Protein AF-A0A377AXY1-F1 (afdb_monomer)

Solvent-accessible surface area (backbone atoms only — not comparable to full-atom values): 5925 Å² total; per-residue (Å²): 133,84,87,82,82,67,84,55,96,69,80,60,74,73,62,68,67,60,55,51,49,52,62,68,30,49,65,33,31,95,78,68,74,38,26,69,90,73,54,52,79,83,34,71,72,44,44,50,55,53,52,48,53,51,48,53,53,29,64,76,68,67,57,58,88,92,60,84,88,80,94,72,82,66,57,80,70,44,55,72,69,60,83,68,80,83,83,82,127

Radius of gyration: 17.71 Å; Cα contacts (8 Å, |Δi|>4): 34; chains: 1; bounding box: 49×32×41 Å

Foldseek 3Di:
DDDDAFPDPPPTDDDPVVVVVCVVCQCPPPNPNHGPVPDDCPDPVNVVVVVVVVVVVCVVVVPDPPDDDDDDPPPPVNVVPVPPPPPDD

pLDDT: mean 90.66, std 13.61, range [38.81, 98.19]

Organism: Escherichia coli (NCBI:txid562)

Structure (mmCIF, N/CA/C/O backbone):
data_AF-A0A377AXY1-F1
#
_entry.id   AF-A0A377AXY1-F1
#
loop_
_atom_site.group_PDB
_atom_site.id
_atom_site.type_symbol
_atom_site.label_atom_id
_atom_site.label_alt_id
_atom_site.label_comp_id
_atom_site.label_asym_id
_atom_site.label_entity_id
_atom_site.label_seq_id
_atom_site.pdbx_PDB_ins_code
_atom_site.Cartn_x
_atom_site.Cartn_y
_atom_site.Cartn_z
_atom_site.occupancy
_atom_site.B_iso_or_equiv
_atom_site.auth_seq_id
_atom_site.aut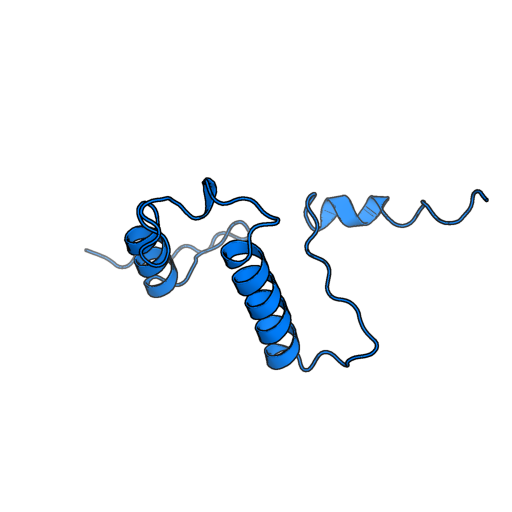h_comp_id
_atom_site.auth_asym_id
_atom_site.auth_atom_id
_atom_site.pdbx_PDB_model_num
ATOM 1 N N . MET A 1 1 ? -26.476 -10.812 3.626 1.00 61.44 1 MET A N 1
ATOM 2 C CA . MET A 1 1 ? -26.442 -9.831 2.517 1.00 61.44 1 MET A CA 1
ATOM 3 C C . MET A 1 1 ? -25.780 -10.492 1.320 1.00 61.44 1 MET A C 1
ATOM 5 O O . MET A 1 1 ? -24.923 -11.338 1.536 1.00 61.44 1 MET A O 1
ATOM 9 N N . ALA A 1 2 ? -26.195 -10.167 0.094 1.00 75.56 2 ALA A N 1
ATOM 10 C CA . ALA A 1 2 ? -25.565 -10.706 -1.111 1.00 75.56 2 ALA A CA 1
ATOM 11 C C . ALA A 1 2 ? -24.139 -10.153 -1.267 1.00 75.56 2 ALA A C 1
ATOM 13 O O . ALA A 1 2 ? -23.902 -8.976 -0.994 1.00 75.56 2 ALA A O 1
ATOM 14 N N . GLN A 1 3 ? -23.201 -10.998 -1.692 1.00 80.75 3 GLN A N 1
ATOM 15 C CA . GLN A 1 3 ? -21.842 -10.575 -2.015 1.00 80.75 3 GLN A CA 1
ATOM 16 C C . GLN A 1 3 ? -21.880 -9.704 -3.278 1.00 80.75 3 GLN A C 1
ATOM 18 O O . GLN A 1 3 ? -22.322 -10.154 -4.334 1.00 80.75 3 GLN A O 1
ATOM 23 N N . ILE A 1 4 ? -21.451 -8.447 -3.162 1.00 90.12 4 ILE A N 1
ATOM 24 C CA . ILE A 1 4 ? -21.353 -7.523 -4.296 1.00 90.12 4 ILE A CA 1
ATOM 25 C C . ILE A 1 4 ? -20.017 -7.775 -4.996 1.00 90.12 4 ILE A C 1
ATOM 27 O O . ILE A 1 4 ? -18.963 -7.694 -4.366 1.00 90.12 4 ILE A O 1
ATOM 31 N N . PHE A 1 5 ? -20.061 -8.051 -6.297 1.00 90.94 5 PHE A N 1
ATOM 32 C CA . PHE A 1 5 ? -18.871 -8.187 -7.133 1.00 90.94 5 PHE A CA 1
ATOM 33 C C . PHE A 1 5 ? -18.641 -6.891 -7.908 1.00 90.94 5 PHE A C 1
ATOM 35 O O . PHE A 1 5 ? -19.429 -6.533 -8.784 1.00 90.94 5 PHE A O 1
ATOM 42 N N . ASN A 1 6 ? -17.572 -6.173 -7.563 1.00 94.00 6 ASN A N 1
ATOM 43 C CA . ASN A 1 6 ? -17.187 -4.941 -8.240 1.00 94.00 6 ASN A CA 1
ATOM 44 C C . ASN A 1 6 ? -16.164 -5.241 -9.352 1.00 94.00 6 ASN A C 1
ATOM 46 O O . ASN A 1 6 ? -15.015 -5.565 -9.065 1.00 94.00 6 ASN A O 1
ATOM 50 N N . PHE A 1 7 ? -16.588 -5.089 -10.611 1.00 95.12 7 PHE A N 1
ATOM 51 C CA . PHE A 1 7 ? -15.772 -5.308 -11.815 1.00 95.12 7 PHE A CA 1
ATOM 52 C C . PHE A 1 7 ? -15.244 -4.005 -12.454 1.00 95.12 7 PHE A C 1
ATOM 54 O O . PHE A 1 7 ? -14.955 -3.974 -13.649 1.00 95.12 7 PHE A O 1
ATOM 61 N N . SER A 1 8 ? -15.148 -2.904 -11.703 1.00 96.50 8 SER A N 1
ATOM 62 C CA . SER A 1 8 ? -14.566 -1.653 -12.209 1.00 96.50 8 SER A CA 1
ATOM 63 C C . SER A 1 8 ? -13.116 -1.827 -12.682 1.00 96.50 8 SER A C 1
ATOM 65 O O . SER A 1 8 ? -12.328 -2.551 -12.079 1.00 96.50 8 SER A O 1
ATOM 67 N N . SER A 1 9 ? -12.741 -1.101 -13.739 1.00 95.06 9 SER A N 1
ATOM 68 C CA . SER A 1 9 ? -11.418 -1.178 -14.378 1.00 95.06 9 SER A CA 1
ATOM 69 C C . SER A 1 9 ? -10.331 -0.312 -13.722 1.00 95.06 9 SER A C 1
ATOM 71 O O . SER A 1 9 ? -9.211 -0.267 -14.224 1.00 95.06 9 SER A O 1
ATOM 73 N N . GLY A 1 10 ? -10.650 0.421 -12.649 1.00 92.31 10 GLY A N 1
ATOM 74 C CA . GLY A 1 10 ? -9.742 1.369 -11.997 1.00 92.31 10 GLY A CA 1
ATOM 75 C C . GLY A 1 10 ? -10.440 2.677 -11.581 1.00 92.31 10 GLY A C 1
ATOM 76 O O . GLY A 1 10 ? -10.907 3.396 -12.466 1.00 92.31 10 GLY A O 1
ATOM 77 N N . PRO A 1 11 ? -10.485 3.030 -10.277 1.00 94.06 11 PRO A N 1
ATOM 78 C CA . PRO A 1 11 ? -10.152 2.183 -9.124 1.00 94.06 11 PRO A CA 1
ATOM 79 C C . PRO A 1 11 ? -10.930 0.853 -9.122 1.00 94.06 11 PRO A C 1
ATOM 81 O O .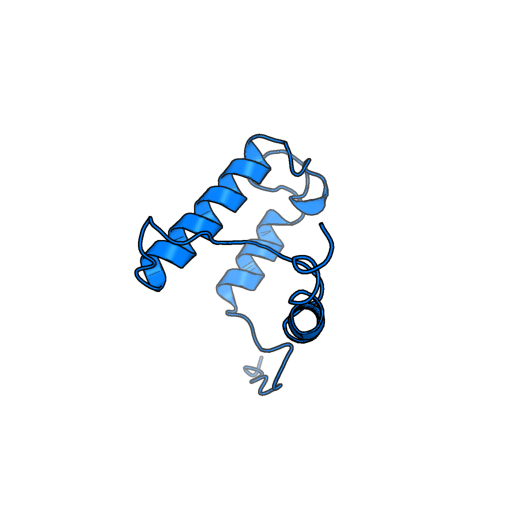 PRO A 1 11 ? -11.962 0.734 -9.780 1.00 94.06 11 PRO A O 1
ATOM 84 N N . ALA A 1 12 ? -10.409 -0.158 -8.424 1.00 95.12 12 ALA A N 1
ATOM 85 C CA . ALA A 1 12 ? -10.914 -1.535 -8.451 1.00 95.12 12 ALA A CA 1
ATOM 86 C C . ALA A 1 12 ? -11.192 -2.078 -7.037 1.00 95.12 12 ALA A C 1
ATOM 88 O O . ALA A 1 12 ? -10.935 -1.408 -6.036 1.00 95.12 12 ALA A O 1
ATOM 89 N N . MET A 1 13 ? -11.751 -3.288 -6.960 1.00 95.31 13 MET A N 1
ATOM 90 C CA . MET A 1 13 ? -12.099 -3.950 -5.701 1.00 95.31 13 MET A CA 1
ATOM 91 C C . MET A 1 13 ? -10.853 -4.299 -4.871 1.00 95.31 13 MET A C 1
ATOM 93 O O . MET A 1 13 ? -9.912 -4.894 -5.390 1.00 95.31 13 MET A O 1
ATOM 97 N N . LEU A 1 14 ? -10.876 -3.976 -3.574 1.00 95.38 14 LEU A N 1
ATOM 98 C CA . LEU A 1 14 ? -9.872 -4.418 -2.599 1.00 95.38 14 LEU A CA 1
ATOM 99 C C . LEU A 1 14 ? -10.340 -5.684 -1.858 1.00 95.38 14 LEU A C 1
ATOM 101 O O . LEU A 1 14 ? -11.551 -5.879 -1.701 1.00 95.38 14 LEU A O 1
ATOM 105 N N . PRO A 1 15 ? -9.417 -6.527 -1.356 1.00 95.12 15 PRO A N 1
ATOM 106 C CA . PRO A 1 15 ? -9.767 -7.645 -0.484 1.00 95.12 15 PRO A CA 1
ATOM 107 C C . PRO A 1 15 ? -10.505 -7.175 0.779 1.00 95.12 15 PRO A C 1
ATOM 109 O O . PRO A 1 15 ? -10.102 -6.204 1.422 1.00 95.12 15 PRO A O 1
ATOM 112 N N . ALA A 1 16 ? -11.569 -7.886 1.163 1.00 94.50 16 ALA A N 1
ATOM 113 C CA . ALA A 1 16 ? -12.417 -7.500 2.294 1.00 94.50 16 ALA A CA 1
ATOM 114 C C . ALA A 1 16 ? -11.653 -7.450 3.630 1.00 94.50 16 ALA A C 1
ATOM 116 O O . ALA A 1 16 ? -11.887 -6.546 4.429 1.00 94.50 16 ALA A O 1
ATOM 117 N N . GLU A 1 17 ? -10.711 -8.372 3.847 1.00 97.00 17 GLU A N 1
ATOM 118 C CA . GLU A 1 17 ? -9.900 -8.404 5.072 1.00 97.00 17 GLU A CA 1
ATOM 119 C C . GLU A 1 17 ? -8.988 -7.174 5.199 1.00 97.00 17 GLU A C 1
ATOM 121 O O . GLU A 1 17 ? -8.868 -6.620 6.286 1.00 97.00 17 GLU A O 1
ATOM 126 N N . VAL A 1 18 ? -8.441 -6.667 4.086 1.00 96.50 18 VAL A N 1
ATOM 127 C CA . VAL A 1 18 ? -7.614 -5.444 4.084 1.00 96.50 18 VAL A CA 1
ATOM 128 C C . VAL A 1 18 ? -8.456 -4.223 4.456 1.00 96.50 18 VAL A C 1
ATOM 130 O O . VAL A 1 18 ? -8.047 -3.410 5.281 1.00 96.50 18 VAL A O 1
ATOM 133 N N . LEU A 1 19 ? -9.664 -4.106 3.892 1.00 96.56 19 LEU A N 1
ATOM 134 C CA . LEU A 1 19 ? -10.590 -3.021 4.237 1.00 96.56 19 LEU A CA 1
ATOM 135 C C . LEU A 1 19 ? -11.002 -3.072 5.711 1.00 96.56 19 LEU A C 1
ATOM 137 O O . LEU A 1 19 ? -11.089 -2.034 6.365 1.00 96.56 19 LEU A O 1
ATOM 141 N N . LYS A 1 20 ? -11.250 -4.275 6.233 1.00 97.19 20 LYS A N 1
ATOM 142 C CA . LYS A 1 20 ? -11.612 -4.494 7.633 1.00 97.19 20 LYS A CA 1
ATOM 143 C C . LYS A 1 20 ? -10.471 -4.113 8.576 1.00 97.19 20 LYS A C 1
ATOM 145 O O . LYS A 1 20 ? -10.729 -3.429 9.562 1.00 97.19 20 LYS A O 1
ATOM 150 N N . GLN A 1 21 ? -9.236 -4.495 8.260 1.00 96.88 21 GLN A N 1
ATOM 151 C CA . GLN A 1 21 ? -8.064 -4.104 9.041 1.00 96.88 21 GLN A CA 1
ATOM 152 C C . GLN A 1 21 ? -7.873 -2.581 9.028 1.00 96.88 21 GLN A C 1
ATOM 154 O O . GLN A 1 21 ? -7.823 -1.957 10.085 1.00 96.88 21 GLN A O 1
ATOM 159 N N . ALA A 1 22 ? -7.882 -1.962 7.843 1.00 96.94 22 ALA A N 1
ATOM 160 C CA . ALA A 1 22 ? -7.750 -0.513 7.715 1.00 96.94 22 ALA A CA 1
ATOM 161 C C . ALA A 1 22 ? -8.851 0.234 8.484 1.00 96.94 22 ALA A C 1
ATOM 163 O O . ALA A 1 22 ? -8.580 1.251 9.113 1.00 96.94 22 ALA A O 1
ATOM 164 N N . GLN A 1 23 ? -10.089 -0.277 8.479 1.00 97.81 23 GLN A N 1
ATOM 165 C CA . GLN A 1 23 ? -11.190 0.278 9.267 1.00 97.81 23 GLN A CA 1
ATOM 166 C C . GLN A 1 23 ? -10.929 0.195 10.778 1.00 97.81 23 GLN A C 1
ATOM 168 O O . GLN A 1 23 ? -11.233 1.152 11.491 1.00 97.81 23 GLN A O 1
ATOM 173 N N . GLN A 1 24 ? -10.414 -0.936 11.264 1.00 97.56 24 GLN A N 1
ATOM 174 C CA . GLN A 1 24 ? -10.132 -1.157 12.685 1.00 97.56 24 GLN A CA 1
ATOM 175 C C . GLN A 1 24 ? -9.021 -0.233 13.193 1.00 97.56 24 GLN A C 1
ATOM 177 O O . GLN A 1 24 ? -9.155 0.342 14.270 1.00 97.56 24 GLN A O 1
ATOM 182 N N . GLU A 1 25 ? -7.973 -0.042 12.396 1.00 96.94 25 GLU A N 1
ATOM 183 C CA . GLU A 1 25 ? -6.791 0.747 12.762 1.00 96.94 25 GLU A CA 1
ATOM 184 C C . GLU A 1 25 ? -6.929 2.243 12.428 1.00 96.94 25 GLU A C 1
ATOM 186 O O . GLU A 1 25 ? -6.097 3.052 12.829 1.00 96.94 25 GLU A O 1
ATOM 191 N N . LEU A 1 26 ? -7.985 2.656 11.711 1.00 97.06 26 LEU A N 1
ATOM 192 C CA . LEU A 1 26 ? -8.090 4.009 11.148 1.00 97.06 26 LEU A CA 1
ATOM 193 C C . LEU A 1 26 ? -7.967 5.126 12.192 1.00 97.06 26 LEU A C 1
ATOM 195 O O . LEU A 1 26 ? -7.436 6.192 11.884 1.00 97.06 26 LEU A O 1
ATOM 199 N N . ARG A 1 27 ? -8.519 4.907 13.390 1.00 97.06 27 ARG A N 1
ATOM 200 C CA . ARG A 1 27 ? -8.549 5.891 14.487 1.00 97.06 27 ARG A CA 1
ATOM 201 C C . ARG A 1 27 ? -7.412 5.725 15.486 1.00 97.06 27 ARG A C 1
ATOM 203 O O . ARG A 1 27 ? -7.101 6.675 16.192 1.00 97.06 27 ARG A O 1
ATOM 210 N N . ASP A 1 28 ? -6.854 4.528 15.564 1.00 96.81 28 ASP A N 1
ATOM 211 C CA . ASP A 1 28 ? -5.767 4.194 16.468 1.00 96.81 28 ASP A CA 1
ATOM 212 C C . ASP A 1 28 ? -4.835 3.239 15.736 1.00 96.81 28 ASP A C 1
ATOM 214 O O . ASP A 1 28 ? -5.020 2.019 15.721 1.00 96.81 28 ASP A O 1
ATOM 218 N N . TRP A 1 29 ? -3.871 3.835 15.047 1.00 96.06 29 TRP A N 1
ATOM 219 C CA . TRP A 1 29 ? -2.919 3.089 14.259 1.00 96.06 29 TRP A CA 1
ATOM 220 C C . TRP A 1 29 ? -1.824 2.558 15.177 1.00 96.06 29 TRP A C 1
ATOM 222 O O . TRP A 1 29 ? -1.119 3.331 15.825 1.00 96.06 29 TRP A O 1
ATOM 232 N N . ASN A 1 30 ? -1.694 1.232 15.250 1.00 92.06 30 ASN A N 1
ATOM 233 C CA . ASN A 1 30 ? -0.685 0.536 16.054 1.00 92.06 30 ASN A CA 1
ATOM 234 C C . ASN A 1 30 ? -0.651 0.932 17.549 1.00 92.06 30 ASN A C 1
ATOM 236 O O . ASN A 1 30 ? 0.396 0.830 18.188 1.00 92.06 30 ASN A O 1
ATOM 240 N N . GLY A 1 31 ? -1.777 1.371 18.124 1.00 93.62 31 GLY A N 1
ATOM 241 C CA . GLY A 1 31 ? -1.862 1.766 19.536 1.00 93.62 31 GLY A CA 1
ATOM 242 C C . GLY A 1 31 ? -1.240 3.132 19.851 1.00 93.62 31 GLY A C 1
ATOM 243 O O . GLY A 1 31 ? -0.942 3.414 21.013 1.00 93.62 31 GLY A O 1
ATOM 244 N N . LEU A 1 32 ? -1.005 3.971 18.838 1.00 93.38 32 LEU A N 1
ATOM 245 C CA . LEU A 1 32 ? -0.445 5.318 18.994 1.00 93.38 32 LEU A CA 1
ATOM 246 C C . LEU A 1 32 ? -1.482 6.346 19.478 1.00 93.38 32 LEU A C 1
ATOM 248 O O . LEU A 1 32 ? -1.119 7.475 19.804 1.00 93.38 32 LEU A O 1
ATOM 252 N N . GLY A 1 33 ? -2.769 5.989 19.500 1.00 95.31 33 GLY A N 1
ATOM 253 C CA . GLY A 1 33 ? -3.868 6.898 19.824 1.00 95.31 33 GLY A CA 1
ATOM 254 C C . GLY A 1 33 ? -4.140 7.949 18.743 1.00 95.31 33 GLY A C 1
ATOM 255 O O . GLY A 1 33 ? -4.826 8.934 19.008 1.00 95.31 33 GLY A O 1
ATOM 256 N N . THR A 1 34 ? -3.591 7.760 17.542 1.00 95.81 34 THR A N 1
ATOM 257 C CA . THR A 1 34 ? -3.732 8.657 16.389 1.00 95.81 34 THR A CA 1
ATOM 258 C C . THR A 1 34 ? -3.849 7.843 15.102 1.00 95.81 34 THR A C 1
ATOM 260 O O . THR A 1 34 ? -3.418 6.690 15.038 1.00 95.81 34 THR A O 1
ATOM 263 N N . SER A 1 35 ? -4.440 8.428 14.065 1.00 96.81 35 SER A N 1
ATOM 264 C CA . SER A 1 35 ? -4.533 7.820 12.741 1.00 96.81 35 SER A CA 1
ATOM 265 C C . SER A 1 35 ? -3.179 7.795 12.031 1.00 96.81 35 SER A C 1
ATOM 267 O O . SER A 1 35 ? -2.390 8.730 12.147 1.00 96.81 35 SER A O 1
ATOM 269 N N . VAL A 1 36 ? -2.962 6.808 11.155 1.00 96.44 36 VAL A N 1
ATOM 270 C CA . VAL A 1 36 ? -1.838 6.811 10.196 1.00 96.44 36 VAL A CA 1
ATOM 271 C C . VAL A 1 36 ? -1.769 8.107 9.375 1.00 96.44 36 VAL A C 1
ATOM 273 O O . VAL A 1 36 ? -0.688 8.553 9.003 1.00 96.44 36 VAL A O 1
ATOM 276 N N . MET A 1 37 ? -2.917 8.748 9.130 1.00 96.75 37 MET A N 1
ATOM 277 C CA . MET A 1 37 ? -3.018 10.009 8.385 1.00 96.75 37 MET A CA 1
ATOM 278 C C . MET A 1 37 ? -2.517 11.233 9.168 1.00 96.75 37 MET A C 1
ATOM 280 O O . MET A 1 37 ? -2.308 12.289 8.577 1.00 96.75 37 MET A O 1
ATOM 284 N N . GLU A 1 38 ? -2.344 11.108 10.482 1.00 97.00 38 GLU A N 1
ATOM 285 C CA . GLU A 1 38 ? -1.892 12.1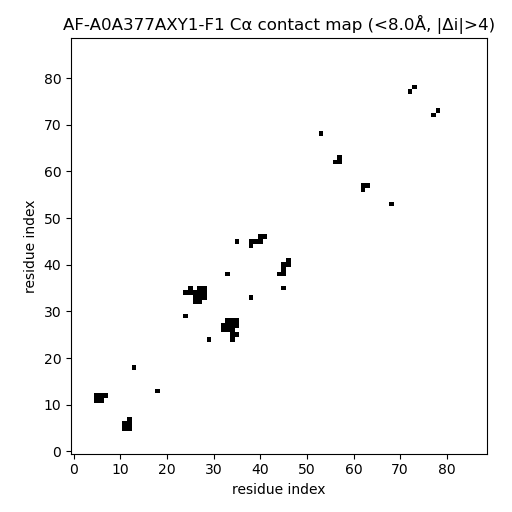75 11.382 1.00 97.00 38 GLU A CA 1
ATOM 286 C C . GLU A 1 38 ? -0.406 12.021 11.753 1.00 97.00 38 GLU A C 1
ATOM 288 O O . GLU A 1 38 ? 0.213 12.955 12.269 1.00 97.00 38 GLU A O 1
ATOM 293 N N . VAL A 1 39 ? 0.195 10.862 11.456 1.00 95.19 39 VAL A N 1
ATOM 294 C CA . VAL A 1 39 ? 1.610 10.592 11.721 1.00 95.19 39 VAL A CA 1
ATOM 295 C C . VAL A 1 39 ? 2.498 11.294 10.694 1.00 95.19 39 VAL A C 1
ATOM 297 O O . VAL A 1 39 ? 2.256 11.283 9.487 1.00 95.19 39 VAL A O 1
ATOM 300 N N . SER A 1 40 ? 3.584 11.899 11.178 1.00 96.06 40 SER A N 1
ATOM 301 C CA . SER A 1 40 ? 4.596 12.510 10.317 1.00 96.06 40 SER A CA 1
ATOM 302 C C . SER A 1 40 ? 5.218 11.476 9.379 1.00 96.06 40 SER A C 1
ATOM 304 O O . SER A 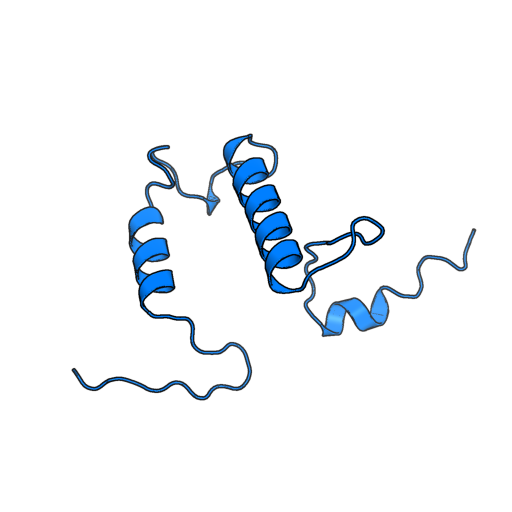1 40 ? 5.726 10.455 9.832 1.00 96.06 40 SER A O 1
ATOM 306 N N . HIS A 1 41 ? 5.321 11.805 8.090 1.00 95.12 41 HIS A N 1
ATOM 307 C CA . HIS A 1 41 ? 6.018 10.974 7.099 1.00 95.12 41 HIS A CA 1
ATOM 308 C C . HIS A 1 41 ? 7.519 10.768 7.389 1.00 95.12 41 HIS A C 1
ATOM 310 O O . HIS A 1 41 ? 8.166 9.937 6.760 1.00 95.12 41 HIS A O 1
ATOM 316 N N . ARG A 1 42 ? 8.095 11.552 8.310 1.00 96.12 42 ARG A N 1
ATOM 317 C CA . ARG A 1 42 ? 9.481 11.399 8.792 1.00 96.12 42 ARG A CA 1
ATOM 318 C C . ARG A 1 42 ? 9.560 10.724 10.162 1.00 96.12 42 ARG A C 1
ATOM 320 O O . ARG A 1 42 ? 10.655 10.566 10.692 1.00 96.12 42 ARG A O 1
ATOM 327 N N . GLY A 1 43 ? 8.413 10.419 10.768 1.00 95.38 43 GLY A N 1
ATOM 328 C CA . GLY A 1 43 ? 8.323 9.688 12.025 1.00 95.38 43 GLY A CA 1
ATOM 329 C C . GLY A 1 43 ? 8.791 8.250 11.842 1.00 95.38 43 GLY A C 1
ATOM 330 O O . GLY A 1 43 ? 8.683 7.687 10.751 1.00 95.38 43 GLY A O 1
ATOM 331 N N . 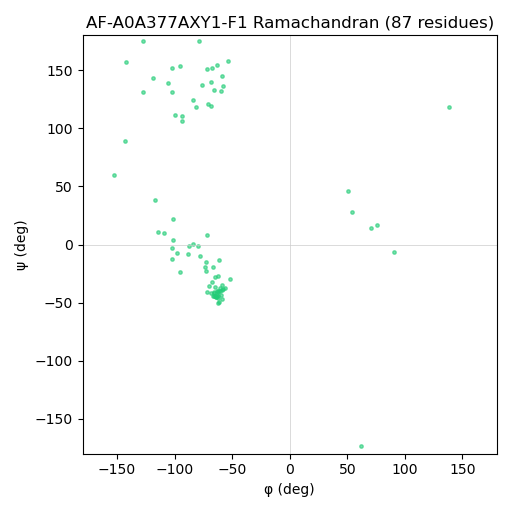LYS A 1 44 ? 9.314 7.656 12.915 1.00 95.75 44 LYS A N 1
ATOM 332 C CA . LYS A 1 44 ? 9.849 6.290 12.893 1.00 95.75 44 LYS A CA 1
ATOM 333 C C . LYS A 1 44 ? 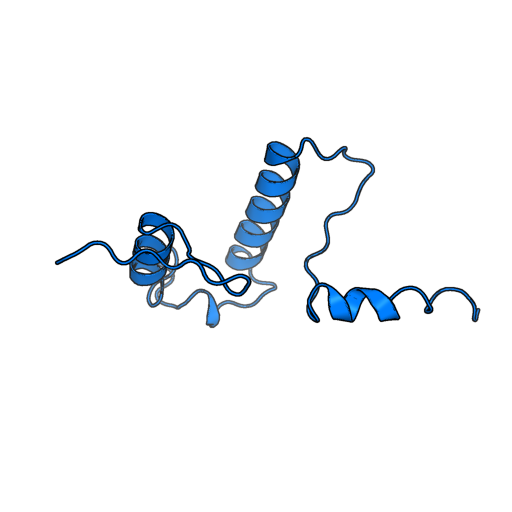8.780 5.286 12.460 1.00 95.75 44 LYS A C 1
ATOM 335 O O . LYS A 1 44 ? 9.063 4.378 11.692 1.00 95.75 44 LYS A O 1
ATOM 340 N N . GLU A 1 45 ? 7.559 5.494 12.929 1.00 94.00 45 GLU A N 1
ATOM 341 C CA . GLU A 1 45 ? 6.390 4.660 12.682 1.00 94.00 45 GLU A CA 1
ATOM 342 C C . GLU A 1 45 ? 6.017 4.665 11.194 1.00 94.00 45 GLU A C 1
ATOM 344 O O . GLU A 1 45 ? 5.803 3.609 10.602 1.00 94.00 45 GLU A O 1
ATOM 349 N N . PHE A 1 46 ? 6.012 5.843 10.557 1.00 95.94 46 PHE A N 1
ATOM 350 C CA . PHE A 1 46 ? 5.730 5.953 9.124 1.00 95.94 46 PHE A CA 1
ATOM 351 C C . PHE A 1 46 ? 6.878 5.417 8.257 1.00 95.94 46 PHE A C 1
ATOM 353 O O . PHE A 1 46 ? 6.639 4.749 7.255 1.00 95.94 46 PHE A O 1
ATOM 360 N N . ILE A 1 47 ? 8.131 5.693 8.631 1.00 97.19 47 ILE A N 1
ATOM 361 C CA . ILE A 1 47 ? 9.295 5.166 7.904 1.00 97.19 47 ILE A CA 1
ATOM 362 C C . ILE A 1 47 ? 9.269 3.636 7.918 1.00 97.19 47 ILE A C 1
ATOM 364 O O . ILE A 1 47 ? 9.454 3.024 6.872 1.00 97.19 47 ILE A O 1
ATOM 368 N N . GLN A 1 48 ? 8.953 3.027 9.063 1.00 96.69 48 GLN A N 1
ATOM 369 C CA . GLN A 1 48 ? 8.878 1.576 9.190 1.00 96.69 48 GLN A CA 1
ATOM 370 C C . GLN A 1 48 ? 7.847 0.957 8.232 1.00 96.69 48 GLN A C 1
ATOM 372 O O . GLN A 1 48 ? 8.182 0.003 7.535 1.00 96.69 48 GLN A O 1
ATOM 377 N N . VAL A 1 49 ? 6.627 1.506 8.137 1.00 96.19 49 VAL A N 1
ATOM 378 C CA . VAL A 1 49 ? 5.618 0.976 7.196 1.00 96.19 49 VAL A CA 1
ATOM 379 C C . VAL A 1 49 ? 6.009 1.209 5.732 1.00 96.19 49 VAL A C 1
ATOM 381 O O . VAL A 1 49 ? 5.711 0.381 4.875 1.00 96.19 49 VAL A O 1
ATOM 384 N N . ALA A 1 50 ? 6.710 2.304 5.424 1.00 96.56 50 ALA A N 1
ATOM 385 C CA . ALA A 1 50 ? 7.205 2.562 4.074 1.00 96.56 50 ALA A CA 1
ATOM 386 C C . ALA A 1 50 ? 8.319 1.576 3.668 1.00 96.56 50 ALA A C 1
ATOM 388 O O . ALA A 1 50 ? 8.317 1.080 2.541 1.00 96.56 50 ALA A O 1
ATOM 389 N N . GLU A 1 51 ? 9.241 1.270 4.584 1.00 97.38 51 GLU A N 1
ATOM 390 C CA . GLU A 1 51 ? 10.306 0.279 4.387 1.00 97.38 51 GLU A CA 1
ATOM 391 C C . GLU A 1 51 ? 9.744 -1.140 4.247 1.00 97.38 51 GLU A C 1
ATOM 393 O O . GLU A 1 51 ? 10.177 -1.889 3.370 1.00 97.38 51 GLU A O 1
ATOM 398 N N . GLU A 1 52 ? 8.753 -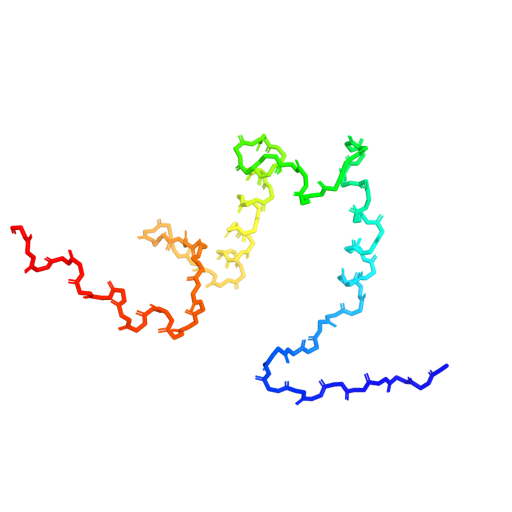1.499 5.066 1.00 97.88 52 GLU A N 1
ATOM 399 C CA . GLU A 1 52 ? 8.049 -2.780 4.975 1.00 97.88 52 GLU A CA 1
ATOM 400 C C . GLU A 1 52 ? 7.323 -2.917 3.631 1.00 97.88 52 GLU A C 1
ATOM 402 O O . GLU A 1 52 ? 7.513 -3.912 2.935 1.00 97.88 52 GLU A O 1
ATOM 407 N N . ALA A 1 53 ? 6.604 -1.880 3.190 1.00 97.81 53 ALA A N 1
ATOM 408 C CA . ALA A 1 53 ? 5.937 -1.880 1.890 1.00 97.81 53 ALA A CA 1
ATOM 409 C C . ALA A 1 53 ? 6.921 -2.004 0.710 1.00 97.81 53 ALA A C 1
ATOM 411 O O . ALA A 1 53 ? 6.637 -2.718 -0.257 1.00 97.81 53 ALA A O 1
ATOM 412 N N . GLU A 1 54 ? 8.082 -1.332 0.759 1.00 97.94 54 GLU A N 1
ATOM 413 C CA . GLU A 1 54 ? 9.131 -1.513 -0.256 1.00 97.94 54 GLU A CA 1
ATOM 414 C C . GLU A 1 54 ? 9.676 -2.945 -0.233 1.00 97.94 54 GLU A C 1
ATOM 416 O O . GLU A 1 54 ? 9.836 -3.558 -1.293 1.00 97.94 54 GLU A O 1
ATOM 421 N N . LYS A 1 55 ? 9.960 -3.484 0.956 1.00 98.06 55 LYS A N 1
ATOM 422 C CA . LYS A 1 55 ? 10.487 -4.839 1.120 1.00 98.06 55 LYS A CA 1
ATOM 423 C C . LYS A 1 55 ? 9.510 -5.879 0.575 1.00 98.06 55 LYS A C 1
ATOM 425 O O . LYS A 1 55 ? 9.915 -6.698 -0.244 1.00 98.06 55 LYS A O 1
ATOM 430 N N . ASP A 1 56 ? 8.240 -5.812 0.953 1.00 98.19 56 ASP A N 1
ATOM 431 C CA . ASP A 1 56 ? 7.211 -6.746 0.492 1.00 98.19 56 ASP A CA 1
ATOM 432 C C . ASP A 1 56 ? 7.045 -6.699 -1.028 1.00 98.19 56 ASP A C 1
ATOM 434 O O . ASP A 1 56 ? 6.941 -7.737 -1.682 1.00 98.19 56 ASP A O 1
ATOM 438 N N . PHE A 1 57 ? 7.091 -5.501 -1.622 1.00 97.75 57 PHE A N 1
ATOM 439 C CA . PHE A 1 57 ? 7.062 -5.343 -3.074 1.00 97.75 57 PHE A CA 1
ATOM 440 C C . PHE A 1 57 ? 8.274 -5.996 -3.752 1.00 97.75 57 PHE A C 1
ATOM 442 O O . PHE A 1 57 ? 8.127 -6.685 -4.768 1.00 97.75 57 PHE A O 1
ATOM 449 N N . ARG A 1 58 ? 9.476 -5.797 -3.194 1.00 97.88 58 ARG A N 1
ATOM 450 C CA . ARG A 1 58 ? 10.709 -6.410 -3.706 1.00 97.88 58 ARG A CA 1
ATOM 451 C C . ARG A 1 58 ? 10.674 -7.926 -3.591 1.00 97.88 58 ARG A C 1
ATOM 453 O O . ARG A 1 58 ? 11.037 -8.588 -4.559 1.00 97.88 58 ARG A O 1
ATOM 460 N N . ASP A 1 59 ? 10.226 -8.449 -2.457 1.00 98.00 59 ASP A N 1
ATOM 461 C CA . ASP A 1 59 ? 10.143 -9.884 -2.191 1.00 98.00 59 ASP A CA 1
ATOM 462 C C . ASP A 1 59 ? 9.112 -10.548 -3.118 1.00 98.00 59 ASP A C 1
ATOM 464 O O . ASP A 1 59 ? 9.401 -11.570 -3.738 1.00 98.00 59 ASP A O 1
ATOM 468 N N . LEU A 1 60 ? 7.939 -9.929 -3.296 1.00 98.00 60 LEU A N 1
ATOM 469 C CA . LEU A 1 60 ? 6.868 -10.451 -4.148 1.00 98.00 60 LEU A CA 1
ATOM 470 C C . LEU A 1 60 ? 7.276 -10.547 -5.625 1.00 98.00 60 LEU A C 1
ATOM 472 O O . LEU A 1 60 ? 6.916 -11.505 -6.310 1.00 98.00 60 LEU A O 1
ATOM 476 N N . LEU A 1 61 ? 8.009 -9.550 -6.126 1.00 97.69 61 LEU A N 1
ATOM 477 C CA . LEU A 1 61 ? 8.408 -9.464 -7.535 1.00 97.69 61 LEU A CA 1
ATOM 478 C C . LEU A 1 61 ? 9.861 -9.883 -7.792 1.00 97.69 61 LEU A C 1
ATOM 480 O O . LEU A 1 61 ? 10.317 -9.808 -8.933 1.00 97.69 61 LEU A O 1
ATOM 484 N N . ASN A 1 62 ? 10.582 -10.340 -6.764 1.00 97.19 62 ASN A N 1
ATOM 485 C CA . ASN A 1 62 ? 12.011 -10.665 -6.811 1.00 97.19 62 ASN A CA 1
ATOM 486 C C . ASN A 1 62 ? 12.868 -9.533 -7.412 1.00 97.19 62 ASN A C 1
ATOM 488 O O . ASN A 1 62 ? 13.713 -9.764 -8.278 1.00 97.19 62 ASN A O 1
ATOM 492 N N . VAL A 1 63 ? 12.636 -8.291 -6.978 1.00 97.06 63 VAL A N 1
ATOM 493 C CA . VAL A 1 63 ? 13.334 -7.110 -7.510 1.00 97.06 63 VAL A CA 1
ATOM 494 C C . VAL A 1 63 ? 14.800 -7.107 -7.051 1.00 97.06 63 VAL A C 1
ATOM 496 O O . VAL A 1 63 ? 15.062 -7.023 -5.848 1.00 97.06 63 VAL A O 1
ATOM 499 N N . PRO A 1 64 ? 15.779 -7.114 -7.973 1.00 96.38 64 PRO A N 1
ATOM 500 C CA . PRO A 1 64 ? 17.194 -7.111 -7.612 1.00 96.38 64 PRO A CA 1
ATOM 501 C C . PRO A 1 64 ? 17.641 -5.845 -6.855 1.00 96.38 64 PRO A C 1
ATOM 503 O O . PRO A 1 64 ? 17.085 -4.753 -7.014 1.00 96.38 64 PRO A O 1
ATOM 506 N N . SER A 1 65 ? 18.709 -5.962 -6.059 1.00 95.12 65 SER A N 1
ATOM 507 C CA . SER A 1 65 ? 19.224 -4.869 -5.214 1.00 95.12 65 SER A CA 1
ATOM 508 C C . SER A 1 65 ? 19.799 -3.680 -5.994 1.00 95.12 65 SER A C 1
ATOM 510 O O . SER A 1 65 ? 19.898 -2.578 -5.454 1.00 95.12 65 SER A O 1
ATOM 512 N N . ASN A 1 66 ? 20.143 -3.871 -7.271 1.00 97.06 66 ASN A N 1
ATOM 513 C CA . ASN A 1 66 ? 20.616 -2.809 -8.158 1.00 97.06 66 ASN A CA 1
ATOM 514 C C . ASN A 1 66 ? 19.487 -1.930 -8.734 1.00 97.06 66 ASN A C 1
ATOM 516 O O . ASN A 1 66 ? 19.785 -0.975 -9.446 1.00 97.06 66 ASN A O 1
ATOM 520 N N . TYR A 1 67 ? 18.218 -2.204 -8.412 1.00 97.12 67 TYR A N 1
ATOM 521 C CA . TYR A 1 67 ? 17.081 -1.338 -8.739 1.00 97.12 67 TYR A CA 1
ATOM 522 C C . TYR A 1 67 ? 16.609 -0.538 -7.522 1.00 97.12 67 TYR A C 1
ATOM 524 O O . TYR A 1 67 ? 16.722 -0.972 -6.370 1.00 97.12 67 TYR A O 1
ATOM 532 N N . LYS A 1 68 ? 16.035 0.640 -7.781 1.00 95.00 68 LYS A N 1
ATOM 533 C CA . LYS A 1 68 ? 15.381 1.486 -6.776 1.00 95.00 68 LYS A CA 1
ATOM 534 C C . LYS A 1 68 ? 13.866 1.416 -6.944 1.00 95.00 68 LYS A C 1
ATOM 536 O O . LYS A 1 68 ? 13.376 1.432 -8.069 1.00 95.00 68 LYS A O 1
ATOM 541 N N . VAL A 1 69 ? 13.151 1.343 -5.826 1.00 95.50 69 VAL A N 1
ATOM 542 C CA . VAL A 1 69 ? 11.689 1.424 -5.770 1.00 95.50 69 VAL A CA 1
ATOM 543 C C . VAL A 1 69 ? 11.340 2.828 -5.293 1.00 95.50 69 VAL A C 1
ATOM 545 O O . VAL A 1 69 ? 11.934 3.319 -4.338 1.00 95.50 69 VAL A O 1
ATOM 548 N N . LEU A 1 70 ? 10.430 3.501 -5.994 1.00 95.06 70 LEU A N 1
ATOM 549 C CA . LEU A 1 70 ? 10.016 4.867 -5.681 1.00 95.06 70 LEU A CA 1
ATOM 550 C C . LEU A 1 70 ? 8.493 4.924 -5.567 1.00 95.06 70 LEU A C 1
ATOM 552 O O . LEU A 1 70 ? 7.781 4.466 -6.461 1.00 95.06 70 LEU A O 1
ATOM 556 N N . PHE A 1 71 ? 7.997 5.538 -4.493 1.00 94.88 71 PHE A N 1
ATOM 557 C CA . PHE A 1 71 ? 6.582 5.862 -4.331 1.00 94.88 71 PHE A CA 1
ATOM 558 C C . PHE A 1 71 ? 6.331 7.290 -4.827 1.00 94.88 71 PHE A C 1
ATOM 560 O O . PHE A 1 71 ? 6.713 8.263 -4.178 1.00 94.88 71 PHE A O 1
ATOM 567 N N . CYS A 1 72 ? 5.703 7.425 -5.997 1.00 94.50 72 CYS A N 1
ATOM 568 C CA . CYS A 1 72 ? 5.472 8.717 -6.646 1.00 94.50 72 CYS A CA 1
ATOM 569 C C . CYS A 1 72 ? 3.979 9.018 -6.816 1.00 94.50 72 CYS A C 1
ATOM 571 O O . CYS A 1 72 ? 3.178 8.144 -7.147 1.00 94.50 72 CYS A O 1
ATOM 573 N N . HIS A 1 73 ? 3.615 10.292 -6.661 1.00 93.12 73 HIS A N 1
ATOM 574 C CA . HIS A 1 73 ? 2.279 10.781 -7.000 1.00 93.12 73 HIS A CA 1
ATOM 575 C C . HIS A 1 73 ? 2.125 10.998 -8.521 1.00 93.12 73 HIS A C 1
ATOM 577 O O . HIS A 1 73 ? 3.070 10.857 -9.294 1.00 93.12 73 HIS A O 1
ATOM 583 N N . GLY A 1 74 ? 0.915 11.355 -8.968 1.00 91.81 74 GLY A N 1
ATOM 584 C CA . GLY A 1 74 ? 0.619 11.649 -10.381 1.00 91.81 74 GLY A CA 1
ATOM 585 C C . GLY A 1 74 ? 0.165 10.442 -11.215 1.00 91.81 74 GLY A C 1
ATOM 586 O O . GLY A 1 74 ? -0.271 10.613 -12.354 1.00 91.81 74 GLY A O 1
ATOM 587 N N . GLY A 1 75 ? 0.199 9.235 -10.641 1.00 92.19 75 GLY A N 1
ATOM 588 C CA . GLY A 1 75 ? -0.271 8.002 -11.279 1.00 92.19 75 GLY A CA 1
ATOM 589 C C . GLY A 1 75 ? 0.503 7.634 -12.551 1.00 92.19 75 GLY A C 1
ATOM 590 O O . GLY A 1 75 ? 1.486 8.280 -12.914 1.00 92.19 75 GLY A O 1
ATOM 591 N N . GLY A 1 76 ? 0.039 6.603 -13.267 1.00 90.62 76 GLY A N 1
ATOM 592 C CA . GLY A 1 76 ? 0.719 6.120 -14.478 1.00 90.62 76 GLY A CA 1
ATOM 593 C C . GLY A 1 76 ? 0.863 7.188 -15.571 1.00 90.62 76 GLY A C 1
ATOM 594 O O . GLY A 1 76 ? 1.891 7.253 -16.234 1.00 90.62 76 GLY A O 1
ATOM 595 N N . ARG A 1 77 ? -0.125 8.087 -15.707 1.00 91.06 77 ARG A N 1
ATOM 596 C CA . ARG A 1 77 ? -0.075 9.195 -16.677 1.00 91.06 77 ARG A CA 1
ATOM 597 C C . ARG A 1 77 ? 0.942 10.274 -16.308 1.00 91.06 77 ARG A C 1
ATOM 599 O O . ARG A 1 77 ? 1.569 10.823 -17.205 1.00 91.06 77 ARG A O 1
ATOM 606 N N . GLY A 1 78 ? 1.126 10.569 -15.019 1.00 90.31 78 GLY A N 1
ATOM 607 C CA . GLY A 1 78 ? 2.126 11.541 -14.566 1.00 90.31 78 GLY A CA 1
ATOM 608 C C . GLY A 1 78 ? 3.558 11.124 -14.906 1.00 90.31 78 GLY A C 1
ATOM 609 O O . GLY A 1 78 ? 4.412 11.973 -15.131 1.00 90.31 78 GLY A O 1
ATOM 610 N N . GLN A 1 79 ? 3.816 9.822 -15.034 1.00 91.00 79 GLN A N 1
ATOM 611 C CA . GLN A 1 79 ? 5.137 9.323 -15.418 1.00 91.00 79 GLN A CA 1
ATOM 612 C C . GLN A 1 79 ? 5.460 9.559 -16.902 1.00 91.00 79 GLN A C 1
ATOM 614 O O . GLN A 1 79 ? 6.632 9.610 -17.265 1.00 91.00 79 GLN A O 1
ATOM 619 N N . PHE A 1 80 ? 4.458 9.795 -17.760 1.00 91.12 80 PHE A N 1
ATOM 620 C CA . PHE A 1 80 ? 4.687 10.058 -19.186 1.00 91.12 80 PHE A CA 1
ATOM 621 C C . PHE A 1 80 ? 5.448 11.365 -19.443 1.00 91.12 80 PHE A C 1
ATOM 623 O O . PHE A 1 80 ? 6.161 11.462 -20.436 1.00 91.12 80 PHE A O 1
ATOM 630 N N . CYS A 1 81 ? 5.325 12.359 -18.557 1.00 84.44 81 CYS A N 1
ATOM 631 C CA . CYS A 1 81 ? 6.035 13.635 -18.677 1.00 84.44 81 CYS A CA 1
ATOM 632 C C . CYS A 1 81 ? 7.314 13.718 -17.827 1.00 84.44 81 CYS A C 1
ATOM 634 O O . CYS A 1 81 ? 8.052 14.689 -17.943 1.00 84.44 81 CYS A O 1
ATOM 636 N N . CYS A 1 82 ? 7.594 12.729 -16.973 1.00 73.50 82 CYS A N 1
ATOM 637 C CA . CYS A 1 82 ? 8.745 12.759 -16.065 1.00 73.50 82 CYS A CA 1
ATOM 638 C C . CYS A 1 82 ? 10.091 12.552 -16.798 1.00 73.50 82 CYS A C 1
ATOM 640 O O . CYS A 1 82 ? 11.127 13.025 -16.339 1.00 73.50 82 CYS A O 1
ATOM 642 N N . GLY A 1 83 ? 10.075 11.929 -17.982 1.00 60.50 83 GLY A N 1
ATOM 643 C CA . GLY A 1 83 ? 11.271 11.547 -18.745 1.00 60.50 83 GLY A CA 1
ATOM 644 C C . GLY A 1 83 ? 12.082 12.671 -19.409 1.00 60.50 83 GLY A C 1
ATOM 645 O O . GLY A 1 83 ? 12.975 12.361 -20.189 1.00 60.50 83 GLY A O 1
ATOM 646 N N . THR A 1 84 ? 11.808 13.955 -19.155 1.00 53.66 84 THR A N 1
ATOM 647 C CA . THR A 1 84 ? 12.476 15.071 -19.865 1.00 53.66 84 THR A CA 1
ATOM 648 C C . THR A 1 84 ? 13.375 15.956 -18.997 1.00 53.66 84 THR A C 1
ATOM 650 O O . THR A 1 84 ? 13.814 17.004 -19.463 1.00 53.66 84 THR A O 1
ATOM 653 N N . ALA A 1 85 ? 13.680 15.582 -17.751 1.00 52.44 85 ALA A N 1
ATOM 654 C CA . ALA A 1 85 ? 14.450 16.444 -16.844 1.00 52.44 85 ALA A CA 1
ATOM 655 C C . ALA A 1 85 ? 15.991 16.309 -16.933 1.00 52.44 85 ALA A C 1
ATOM 657 O O . ALA A 1 85 ? 16.687 17.049 -16.241 1.00 52.44 85 ALA A O 1
ATOM 658 N N . GLU A 1 86 ? 16.541 15.424 -17.777 1.00 48.75 86 GLU A N 1
ATOM 659 C CA . GLU A 1 86 ? 17.997 15.155 -17.839 1.00 48.75 86 GLU A CA 1
ATOM 660 C C . GLU A 1 86 ? 18.736 15.673 -19.093 1.00 48.75 86 GLU A C 1
ATOM 662 O O . GLU A 1 86 ? 19.917 15.389 -19.252 1.00 48.75 86 GLU A O 1
ATOM 667 N N . TYR A 1 87 ? 18.120 16.493 -19.958 1.00 44.25 87 TYR A N 1
ATOM 668 C CA . TYR A 1 87 ? 18.809 17.062 -21.141 1.00 44.25 87 TYR A CA 1
ATOM 669 C C . TYR A 1 87 ? 18.922 18.597 -21.123 1.00 44.25 87 TYR A C 1
ATOM 671 O O . TYR A 1 87 ? 18.753 19.266 -22.139 1.00 44.25 87 TYR A O 1
ATOM 679 N N . SER A 1 88 ? 19.169 19.192 -19.954 1.00 41.00 88 SER A N 1
ATOM 680 C CA . SER A 1 88 ? 19.531 20.614 -19.859 1.00 41.00 88 SER A CA 1
ATOM 681 C C . SER A 1 88 ? 20.383 20.889 -18.620 1.00 41.00 88 SER A C 1
ATOM 683 O O . SER A 1 88 ? 19.997 21.673 -17.750 1.00 41.00 88 SER A O 1
ATOM 685 N N . ARG A 1 89 ? 21.543 20.240 -18.534 1.00 38.81 89 ARG A N 1
ATOM 686 C CA . ARG A 1 89 ? 22.730 20.787 -17.867 1.00 38.81 89 ARG A CA 1
ATOM 687 C C . ARG A 1 89 ? 23.967 20.428 -18.667 1.00 38.81 89 ARG A C 1
ATOM 689 O O . ARG A 1 89 ? 24.018 19.278 -19.147 1.00 38.81 89 ARG A O 1
#

Mean predicted aligned error: 5.93 Å

InterPro domains:
  IPR000192 Aminotransferase class V domain [PF00266] (4-78)
  IPR015421 Pyridoxal phosphate-dependent transferase, major domain [G3DSA:3.40.640.10] (16-86)
  IPR015424 Pyridoxal phosphate-dependent transferase [SSF53383] (2-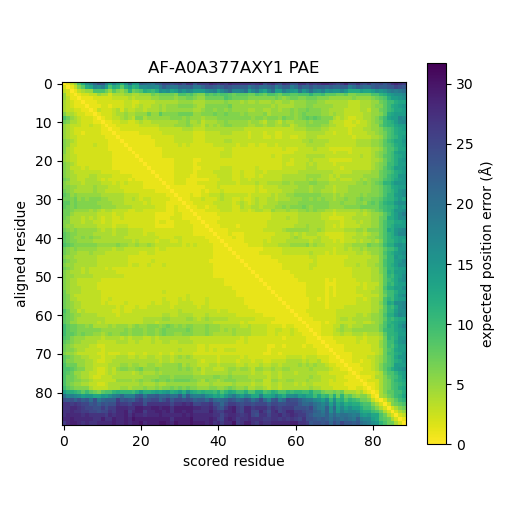80)
  IPR022278 Phosphoserine aminotransferase [PTHR43247] (2-81)

Nearest PDB structures (foldseek):
  3qbo-assembly1_A  TM=9.875E-01  e=1.632E-08  Yersini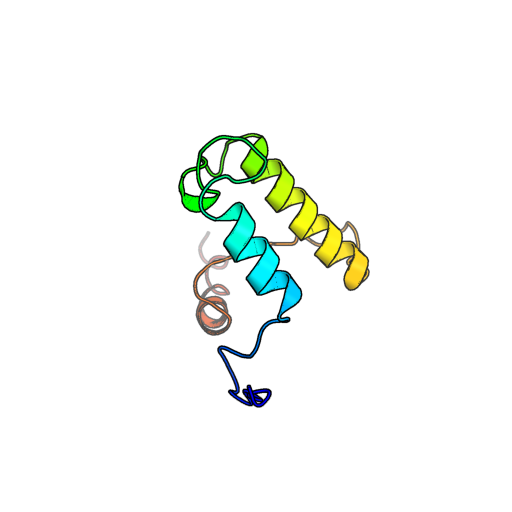a pestis CO92
  8a5w-assembly1_E  TM=9.860E-01  e=1.400E-05  Homo sapiens
  5f8v-assembly3_F  TM=9.807E-01  e=6.330E-05  Trichomonas vaginalis
  5f8v-assembly2_C  TM=9.794E-01  e=7.308E-05  Trichomonas vaginalis
  2bhx-assembly1_A  TM=9.711E-01  e=9.066E-05  Alkalihalobacillus alcalophilus

Secondary structure (DSSP, 8-state):
-PPP----SSS-PPPHHHHHHHHHHSSSSTTSSS-TTTS-TTSHHHHHHHHHHHHHHHHHHT--TTS-----SSHHHHGGGGGGTTS--

Sequence (89 aa):
MAQIFNFSSGPAMLPAEVLKQAQQELRDWNGLGTSVMEVSHRGKEFIQVAEEAEKDFRDLLNVPSNYKVLFCHGGGRGQFCCGTAEYSR